Protein AF-A0A7X7AFU4-F1 (afdb_monomer)

Nearest PDB structures (foldseek):
  1uqr-assembly1_J  TM=9.652E-01  e=6.022E-06  Actinobacillus pleuropneumoniae
  3lwz-assembly1_C  TM=9.656E-01  e=6.022E-06  Yersinia pestis CO92
  1uqr-assembly1_L  TM=9.695E-01  e=1.100E-05  Actinobacillus pleuropneumoniae
  1uqr-assembly1_E  TM=9.661E-01  e=1.344E-05  Actinobacillus pleuropneumoniae
  2c4w-assembly1_A-2  TM=8.832E-01  e=8.752E-05  Helicobacter pylori

Foldseek 3Di:
DPDPVVVQVVLVVVPDADEAEEQQAQVVDDPVSVDDPNQVRHPHYYHHNHPVRVVVRVVVVVVVVVVVVVVVVVVVVVVVVVVD

pLDDT: mean 88.61, std 11.53, range [41.91, 98.44]

Secondary structure (DSSP, 8-state):
---THHHHHHHHHHT---EEEESS-GGGS-GGGS--SSGGGSSEEEES-TTHHHHHHHHHHHHHHHHHHHHHHHHHHHHHHHT-

Solvent-accessible surface area (backbone atoms only — not comparable to full-atom values): 4990 Å² total; per-residue (Å²): 133,85,61,63,56,70,57,32,52,50,45,60,70,68,75,57,91,41,72,47,76,37,51,56,47,39,82,81,55,59,75,82,54,58,65,62,78,47,58,86,65,33,80,43,72,42,62,45,52,38,76,57,39,56,56,53,48,52,53,50,50,51,55,50,48,58,53,52,55,51,53,54,53,54,52,58,50,54,58,54,61,76,76,107

Mean predicted aligned error: 6.19 Å

Radius of gyration: 17.41 Å; Cα contacts (8 Å, |Δi|>4): 70; chains: 1; bounding box: 40×29×52 Å

Structure (mmCIF, N/CA/C/O backbone):
data_AF-A0A7X7AFU4-F1
#
_entry.id   AF-A0A7X7AFU4-F1
#
loop_
_atom_site.group_PDB
_atom_site.id
_atom_site.type_symbol
_atom_site.label_atom_id
_atom_site.label_alt_id
_atom_site.label_comp_id
_atom_site.label_asym_id
_atom_site.label_entity_id
_atom_site.label_seq_id
_atom_site.pdbx_PDB_ins_code
_atom_site.Cartn_x
_atom_site.Cartn_y
_atom_site.Cartn_z
_atom_site.occupancy
_atom_site.B_iso_or_equiv
_atom_site.auth_seq_id
_atom_site.auth_comp_id
_atom_site.auth_asym_id
_atom_site.auth_atom_id
_atom_site.pdbx_PDB_model_num
ATOM 1 N N . GLY A 1 1 ? -6.341 -2.194 -22.614 1.00 41.91 1 GLY A N 1
ATOM 2 C CA . GLY A 1 1 ? -7.071 -0.913 -22.552 1.00 41.91 1 GLY A CA 1
ATOM 3 C C . GLY A 1 1 ? -7.395 -0.497 -21.130 1.00 41.91 1 GLY A C 1
ATOM 4 O O . GLY A 1 1 ? -7.112 0.633 -20.770 1.00 41.91 1 GLY A O 1
ATOM 5 N N . HIS A 1 2 ? -7.942 -1.398 -20.310 1.00 46.75 2 HIS A N 1
ATOM 6 C CA . HIS A 1 2 ? -8.246 -1.136 -18.901 1.00 46.75 2 HIS A CA 1
ATOM 7 C C . HIS A 1 2 ? -6.971 -1.169 -18.047 1.00 46.75 2 HIS A C 1
ATOM 9 O O . HIS A 1 2 ? -6.725 -2.111 -17.299 1.00 46.75 2 HIS A O 1
ATOM 15 N N . TYR A 1 3 ? -6.129 -0.140 -18.184 1.00 60.22 3 TYR A N 1
ATOM 16 C CA . TYR A 1 3 ? -5.223 0.231 -17.094 1.00 60.22 3 TYR A CA 1
ATOM 17 C C . TYR A 1 3 ? -6.078 0.416 -15.830 1.00 60.22 3 TYR A C 1
ATOM 19 O O . TYR A 1 3 ? -7.267 0.705 -15.958 1.00 60.22 3 TYR A O 1
ATOM 27 N N . SER A 1 4 ? -5.510 0.216 -14.641 1.00 70.44 4 SER A N 1
ATOM 28 C CA . SER A 1 4 ? -6.196 -0.035 -13.352 1.00 70.44 4 SER A CA 1
ATOM 29 C C . SER A 1 4 ? -7.185 1.045 -12.834 1.00 70.44 4 SER A C 1
ATOM 31 O O . SER A 1 4 ? -7.477 1.103 -11.646 1.00 70.44 4 SER A O 1
ATOM 33 N N . PHE A 1 5 ? -7.726 1.913 -13.690 1.00 82.62 5 PHE A N 1
ATOM 34 C CA . PHE A 1 5 ? -8.789 2.877 -13.416 1.00 82.62 5 PHE A CA 1
ATOM 35 C C . PHE A 1 5 ? -10.055 2.229 -12.855 1.00 82.62 5 PHE A C 1
ATOM 37 O O . PHE A 1 5 ? -10.598 2.744 -11.890 1.00 82.62 5 PHE A O 1
ATOM 44 N N . ALA A 1 6 ? -10.478 1.067 -13.366 1.00 86.06 6 ALA A N 1
ATOM 45 C CA . ALA A 1 6 ? -11.629 0.361 -12.794 1.00 86.06 6 ALA A CA 1
ATOM 46 C C . ALA A 1 6 ? -11.388 -0.024 -11.320 1.00 86.06 6 ALA A C 1
ATOM 48 O O . ALA A 1 6 ? -12.275 0.130 -10.486 1.00 86.06 6 ALA A O 1
ATOM 49 N N . LEU A 1 7 ? -10.169 -0.463 -10.982 1.00 84.88 7 LEU A N 1
ATOM 50 C CA . LEU A 1 7 ? -9.789 -0.775 -9.603 1.00 84.88 7 LEU A CA 1
ATOM 51 C C . LEU A 1 7 ? -9.653 0.493 -8.752 1.00 84.88 7 LEU A C 1
ATOM 53 O O . LEU A 1 7 ? -10.117 0.519 -7.618 1.00 84.88 7 LEU A O 1
ATOM 57 N N . ARG A 1 8 ? -9.058 1.556 -9.300 1.00 89.56 8 ARG A N 1
ATOM 58 C CA . ARG A 1 8 ? -8.971 2.870 -8.651 1.00 89.56 8 ARG A CA 1
ATOM 59 C C . ARG A 1 8 ? -10.355 3.391 -8.274 1.00 89.56 8 ARG A C 1
ATOM 61 O O . ARG A 1 8 ? -10.554 3.857 -7.157 1.00 89.56 8 ARG A O 1
ATOM 68 N N . ASP A 1 9 ? -11.294 3.331 -9.209 1.00 89.50 9 ASP A N 1
ATOM 69 C CA . ASP A 1 9 ? -12.637 3.861 -9.018 1.00 89.50 9 ASP A CA 1
ATOM 70 C C . ASP A 1 9 ? -13.434 2.974 -8.053 1.00 89.50 9 ASP A C 1
ATOM 72 O O . ASP A 1 9 ? -14.138 3.501 -7.194 1.00 89.50 9 ASP A O 1
ATOM 76 N N . ALA A 1 10 ? -13.232 1.651 -8.087 1.00 90.25 10 ALA A N 1
ATOM 77 C CA . ALA A 1 10 ? -13.763 0.746 -7.070 1.00 90.25 10 ALA A CA 1
ATOM 78 C C . ALA A 1 10 ? -13.225 1.073 -5.664 1.00 90.25 10 ALA A C 1
ATOM 80 O O . ALA A 1 10 ? -14.013 1.185 -4.728 1.00 90.25 10 ALA A O 1
ATOM 81 N N . LEU A 1 11 ? -11.914 1.299 -5.510 1.00 90.06 11 LEU A N 1
ATOM 82 C CA . LEU A 1 11 ? -11.302 1.695 -4.233 1.00 90.06 11 LEU A CA 1
ATOM 83 C C . LEU A 1 11 ? -11.857 3.028 -3.718 1.00 90.06 11 LEU A C 1
ATOM 85 O O . LEU A 1 11 ? -12.167 3.151 -2.535 1.00 90.06 11 LEU A O 1
ATOM 89 N N . LYS A 1 12 ? -12.048 4.006 -4.611 1.00 89.38 12 LYS A N 1
ATOM 90 C CA . LYS A 1 12 ? -12.702 5.273 -4.259 1.00 89.38 12 LYS A CA 1
ATOM 91 C C . LYS A 1 12 ? -14.149 5.080 -3.806 1.00 89.38 12 LYS A C 1
ATOM 93 O O . LYS A 1 12 ? -14.585 5.774 -2.896 1.00 89.38 12 LYS A O 1
ATOM 98 N N . ALA A 1 13 ? -14.889 4.174 -4.440 1.00 91.81 13 ALA A N 1
ATOM 99 C CA . ALA A 1 13 ? -16.307 3.971 -4.159 1.00 91.81 13 ALA A CA 1
ATOM 100 C C . ALA A 1 13 ? -16.564 3.278 -2.811 1.00 91.81 13 ALA A C 1
ATOM 102 O O . ALA A 1 13 ? -17.542 3.601 -2.143 1.00 91.81 13 ALA A O 1
ATOM 103 N N . ILE A 1 14 ? -15.700 2.343 -2.395 1.00 91.31 14 ILE A N 1
ATOM 104 C CA . ILE A 1 14 ? -15.903 1.564 -1.159 1.00 91.31 14 ILE A CA 1
ATOM 105 C C . ILE A 1 14 ? -15.529 2.320 0.123 1.00 91.31 14 ILE A C 1
ATOM 107 O O . ILE A 1 14 ? -15.867 1.860 1.209 1.00 91.31 14 ILE A O 1
ATOM 111 N N . ASN A 1 15 ? -14.838 3.460 0.011 1.00 82.44 15 ASN A N 1
ATOM 112 C CA . ASN A 1 15 ? -14.428 4.318 1.129 1.00 82.44 15 ASN A CA 1
ATOM 113 C C . ASN A 1 15 ? -13.709 3.573 2.278 1.00 82.44 15 ASN A C 1
ATOM 115 O O . ASN A 1 15 ? -13.841 3.928 3.449 1.00 82.44 15 ASN A O 1
ATOM 119 N N . LEU A 1 16 ? -12.955 2.523 1.939 1.00 90.31 16 LEU A N 1
ATOM 120 C CA . LEU A 1 16 ? -12.125 1.769 2.875 1.00 90.31 16 LEU A CA 1
ATOM 121 C C . LEU A 1 16 ? -10.648 2.143 2.697 1.00 90.31 16 LEU A C 1
ATOM 123 O O . LEU A 1 16 ? -10.207 2.364 1.567 1.00 90.31 16 LEU A O 1
ATOM 127 N N . PRO A 1 17 ? -9.861 2.176 3.786 1.00 93.25 17 PRO A N 1
ATOM 128 C CA . PRO A 1 17 ? -8.417 2.344 3.694 1.00 93.25 17 PRO A CA 1
ATOM 129 C C . PRO A 1 17 ? -7.785 1.179 2.924 1.00 93.25 17 PRO A C 1
ATOM 131 O O . PRO A 1 17 ? -8.104 0.013 3.155 1.00 93.25 17 PRO A O 1
ATOM 134 N N . ALA A 1 18 ? -6.836 1.489 2.047 1.00 96.12 18 ALA A N 1
ATOM 135 C CA . ALA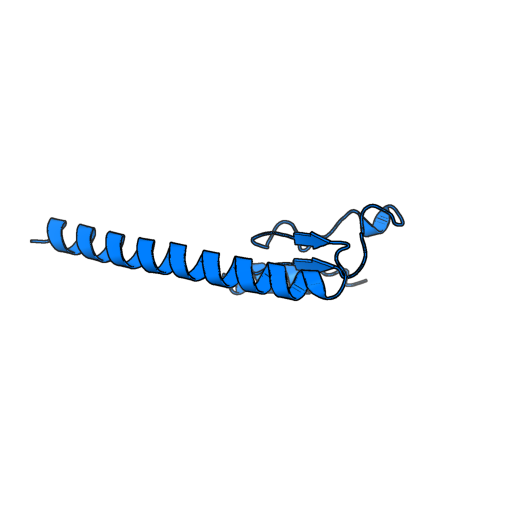 A 1 18 ? -6.074 0.499 1.292 1.00 96.12 18 ALA A CA 1
ATOM 136 C C . ALA A 1 18 ? -4.588 0.871 1.261 1.00 96.12 18 ALA A C 1
ATOM 138 O O . ALA A 1 18 ? -4.240 2.041 1.404 1.00 96.12 18 ALA A O 1
ATOM 139 N N . ILE A 1 19 ? -3.713 -0.118 1.073 1.00 97.62 19 ILE A N 1
ATOM 140 C CA . ILE A 1 19 ? -2.264 0.062 0.906 1.00 97.62 19 ILE A CA 1
ATOM 141 C C . ILE A 1 19 ? -1.857 -0.672 -0.372 1.00 97.62 19 ILE A C 1
ATOM 143 O O . ILE A 1 19 ? -2.183 -1.845 -0.549 1.00 97.62 19 ILE A O 1
ATOM 147 N N . GLU A 1 20 ? -1.160 0.018 -1.271 1.00 97.12 20 GLU A N 1
ATOM 148 C CA . GLU A 1 20 ? -0.663 -0.561 -2.521 1.00 97.12 20 GLU A CA 1
ATOM 149 C C . GLU A 1 20 ? 0.728 -1.179 -2.316 1.00 97.12 20 GLU A C 1
ATOM 151 O O . GLU A 1 20 ? 1.598 -0.579 -1.685 1.00 97.12 20 GLU A O 1
ATOM 156 N N . ILE A 1 21 ? 0.961 -2.374 -2.863 1.00 97.62 21 ILE A N 1
ATOM 157 C CA . ILE A 1 21 ? 2.222 -3.105 -2.691 1.00 97.62 21 ILE A CA 1
ATOM 158 C C . ILE A 1 21 ? 2.740 -3.559 -4.054 1.00 97.62 21 ILE A C 1
ATOM 160 O O . ILE A 1 21 ? 2.036 -4.234 -4.804 1.00 97.62 21 ILE A O 1
ATOM 164 N N . HIS A 1 22 ? 4.004 -3.248 -4.336 1.00 97.12 22 HIS A N 1
ATOM 165 C CA . HIS A 1 22 ? 4.748 -3.743 -5.491 1.00 97.12 22 HIS A CA 1
ATOM 166 C C . HIS A 1 22 ? 5.951 -4.562 -5.031 1.00 97.12 22 HIS A C 1
ATOM 168 O O . HI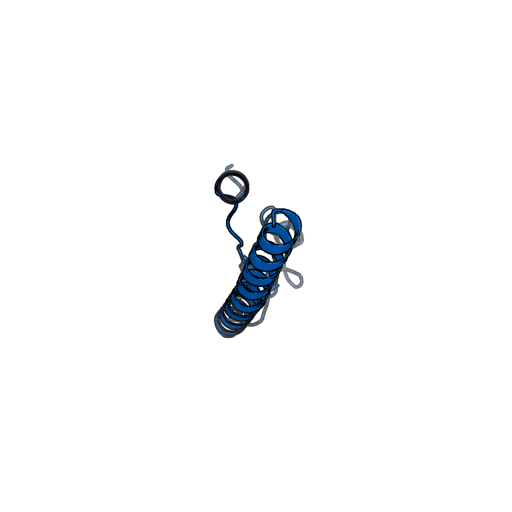S A 1 22 ? 6.842 -4.050 -4.351 1.00 97.12 22 HIS A O 1
ATOM 174 N N . LEU A 1 23 ? 6.022 -5.825 -5.458 1.00 96.94 23 LEU A N 1
ATOM 175 C CA . LEU A 1 23 ? 7.143 -6.714 -5.127 1.00 96.94 23 LEU A CA 1
ATOM 176 C C . LEU A 1 23 ? 8.490 -6.156 -5.618 1.00 96.94 23 LEU A C 1
ATOM 178 O O . LEU A 1 23 ? 9.476 -6.166 -4.884 1.00 96.94 23 LEU A O 1
ATOM 182 N N . SER A 1 24 ? 8.530 -5.650 -6.853 1.00 96.31 24 SER A N 1
ATOM 183 C CA . SER A 1 24 ? 9.713 -5.014 -7.449 1.00 96.31 24 SER A CA 1
ATOM 184 C C . SER A 1 24 ? 9.725 -3.505 -7.215 1.00 96.31 24 SER A C 1
ATOM 186 O O . SER A 1 24 ? 8.659 -2.908 -7.060 1.00 96.31 24 SER A O 1
ATOM 188 N N . ASN A 1 25 ? 10.908 -2.884 -7.280 1.00 96.88 25 ASN A N 1
ATOM 189 C CA . ASN A 1 25 ? 11.031 -1.429 -7.261 1.00 96.88 25 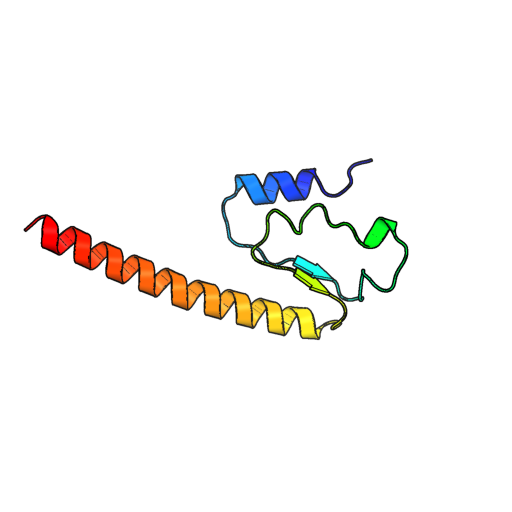ASN A CA 1
ATOM 190 C C . ASN A 1 25 ? 10.544 -0.890 -8.608 1.00 96.88 25 ASN A C 1
ATOM 192 O O . ASN A 1 25 ? 11.236 -1.046 -9.612 1.00 96.88 25 ASN A O 1
ATOM 196 N N . ILE A 1 26 ? 9.346 -0.306 -8.646 1.00 95.06 26 ILE A N 1
ATOM 197 C CA . ILE A 1 26 ? 8.760 0.191 -9.896 1.00 95.06 26 ILE A CA 1
ATOM 198 C C . ILE A 1 26 ? 9.516 1.401 -10.442 1.00 95.06 26 ILE A C 1
ATOM 200 O O . ILE A 1 26 ? 9.531 1.573 -11.650 1.00 95.06 26 ILE A O 1
ATOM 204 N N . TYR A 1 27 ? 10.197 2.167 -9.583 1.00 95.50 27 TYR A N 1
ATOM 205 C CA . TYR A 1 27 ? 10.960 3.371 -9.936 1.00 95.50 27 TYR A CA 1
ATOM 206 C C . TYR A 1 27 ? 12.344 3.078 -10.531 1.00 95.50 27 TYR A C 1
ATOM 208 O O . TYR A 1 27 ? 13.008 3.980 -11.027 1.00 95.50 27 TYR A O 1
ATOM 216 N N . ALA A 1 28 ? 12.800 1.825 -10.456 1.00 95.25 28 ALA A N 1
ATOM 217 C CA . ALA A 1 28 ? 14.045 1.367 -11.075 1.00 95.25 28 ALA A CA 1
ATOM 218 C C . ALA A 1 28 ? 13.801 0.676 -12.431 1.00 95.25 28 ALA A C 1
ATOM 220 O O . ALA A 1 28 ? 14.666 -0.049 -12.922 1.00 95.25 28 ALA A O 1
ATOM 221 N N . ARG A 1 29 ? 12.595 0.817 -12.990 1.00 93.00 29 ARG A N 1
ATOM 222 C CA . ARG A 1 29 ? 12.140 0.093 -14.181 1.00 93.00 29 ARG A CA 1
ATOM 223 C C . ARG A 1 29 ? 11.816 1.068 -15.312 1.00 93.00 29 ARG A C 1
ATOM 225 O O . ARG A 1 29 ? 12.314 2.184 -15.347 1.00 93.00 29 ARG A O 1
ATOM 232 N N . GLU A 1 30 ? 11.059 0.609 -16.300 1.00 92.38 30 GLU A N 1
ATOM 233 C CA . GLU A 1 30 ? 10.652 1.431 -17.431 1.00 92.38 30 GLU A CA 1
ATOM 234 C C . GLU A 1 30 ? 9.718 2.565 -16.978 1.00 92.38 30 GLU A C 1
ATOM 236 O O . GLU A 1 30 ? 8.868 2.365 -16.110 1.00 92.38 30 GLU A O 1
ATOM 241 N N . GLU A 1 31 ? 9.812 3.732 -17.621 1.00 89.75 31 GLU A N 1
ATOM 242 C CA . GLU A 1 31 ? 9.111 4.961 -17.215 1.00 89.75 31 GLU A CA 1
ATOM 243 C C . GLU A 1 31 ? 7.591 4.789 -17.073 1.00 89.75 31 GLU A C 1
ATOM 245 O O . GLU A 1 31 ? 6.977 5.309 -16.142 1.00 89.75 31 GLU A O 1
ATOM 250 N N . PHE A 1 32 ? 6.972 3.962 -17.921 1.00 86.94 32 PHE A N 1
ATOM 251 C CA . PHE A 1 32 ? 5.537 3.679 -17.835 1.00 86.94 32 PHE A CA 1
ATOM 252 C C . PHE A 1 32 ? 5.122 2.956 -16.538 1.00 86.94 32 PHE A C 1
ATOM 254 O O . PHE A 1 32 ? 3.937 2.926 -16.213 1.00 86.94 32 PHE A O 1
ATOM 261 N N . ARG A 1 33 ? 6.063 2.371 -15.784 1.00 87.75 33 ARG A N 1
ATOM 262 C CA . ARG A 1 33 ? 5.813 1.734 -14.478 1.00 87.75 33 ARG A CA 1
ATOM 263 C C . ARG A 1 33 ? 5.979 2.685 -13.303 1.00 87.75 33 ARG A C 1
ATOM 265 O O . ARG A 1 33 ? 5.567 2.338 -12.203 1.00 87.75 33 ARG A O 1
ATOM 272 N N . HIS A 1 34 ? 6.547 3.869 -13.523 1.00 91.06 34 HIS A N 1
ATOM 273 C CA . HIS A 1 34 ? 6.759 4.853 -12.461 1.00 91.06 34 HIS A CA 1
ATOM 274 C C . HIS A 1 34 ? 5.436 5.478 -12.006 1.00 91.06 34 HIS A C 1
ATOM 276 O O . HIS A 1 34 ? 5.343 6.004 -10.899 1.00 91.06 34 HIS A O 1
ATOM 282 N N . HIS A 1 35 ? 4.401 5.410 -12.851 1.00 88.81 35 HIS A N 1
ATOM 283 C CA . HIS A 1 35 ? 3.102 6.002 -12.581 1.00 88.81 35 HIS A CA 1
ATOM 284 C C . HIS A 1 35 ? 2.047 4.947 -12.219 1.00 88.81 35 HIS A C 1
ATOM 286 O O . HIS A 1 35 ? 1.555 4.198 -13.071 1.00 88.81 35 HIS A O 1
ATOM 292 N N . SER A 1 36 ? 1.652 4.933 -10.943 1.00 90.31 36 SER A N 1
ATOM 293 C CA . SER A 1 36 ? 0.490 4.181 -10.469 1.00 90.31 36 SER A CA 1
ATOM 294 C C . SER A 1 36 ? -0.754 5.064 -10.441 1.00 90.31 36 SER A C 1
ATOM 296 O O . SER A 1 36 ? -0.779 6.114 -9.805 1.00 90.31 36 SER A O 1
ATOM 298 N N . VAL A 1 37 ? -1.828 4.590 -11.074 1.00 92.00 37 VAL A N 1
ATOM 299 C CA . VAL A 1 37 ? -3.160 5.207 -10.972 1.00 92.00 37 VAL A CA 1
ATOM 300 C C . VAL A 1 37 ? -3.853 4.894 -9.640 1.00 92.00 37 VAL A C 1
ATOM 302 O O . VAL A 1 37 ? -4.853 5.530 -9.314 1.00 92.00 37 VAL A O 1
ATOM 305 N N . ILE A 1 38 ? -3.332 3.930 -8.874 1.00 93.44 38 ILE A N 1
ATOM 306 C CA . ILE A 1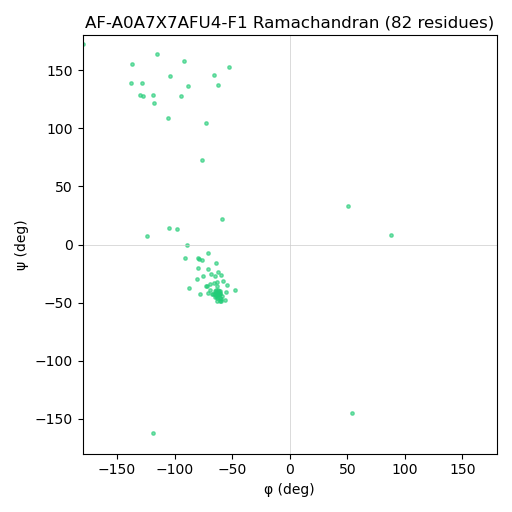 38 ? -3.858 3.508 -7.569 1.00 93.44 38 ILE A CA 1
ATOM 307 C C . ILE A 1 38 ? -3.265 4.355 -6.441 1.00 93.44 38 ILE A C 1
ATOM 309 O O . ILE A 1 38 ? -3.997 4.728 -5.528 1.00 93.44 38 ILE A O 1
ATOM 313 N N . ALA A 1 39 ? -1.984 4.727 -6.535 1.00 93.31 39 ALA A N 1
ATOM 314 C CA . ALA A 1 39 ? -1.283 5.507 -5.511 1.00 93.31 39 ALA A CA 1
ATOM 315 C C . ALA A 1 39 ? -2.056 6.748 -5.000 1.00 93.31 39 ALA A C 1
ATOM 317 O O . ALA A 1 39 ? -2.058 6.970 -3.792 1.00 93.31 39 ALA A O 1
ATOM 318 N N . PRO A 1 40 ? -2.781 7.525 -5.838 1.00 93.62 40 PRO A N 1
ATOM 319 C CA . PRO A 1 40 ? -3.541 8.686 -5.363 1.00 93.62 40 PRO A CA 1
ATOM 320 C C . PRO A 1 40 ? -4.793 8.376 -4.523 1.00 93.62 40 PRO A C 1
ATOM 322 O O . PRO A 1 40 ? -5.446 9.315 -4.073 1.00 93.62 40 PRO A O 1
ATOM 325 N N . VAL A 1 41 ? -5.210 7.110 -4.392 1.00 94.31 41 VAL A N 1
ATOM 326 C CA .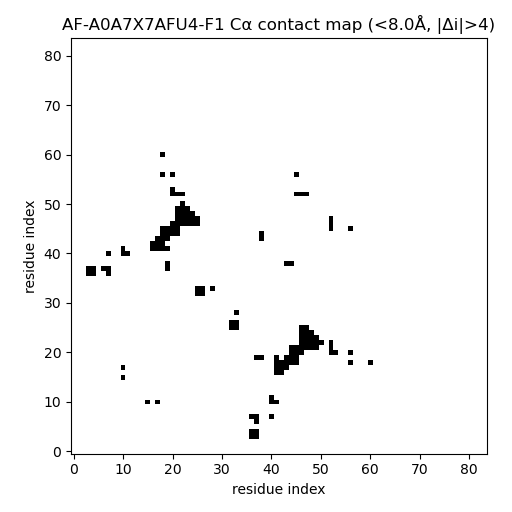 VAL A 1 41 ? -6.481 6.721 -3.736 1.00 94.31 41 VAL A CA 1
ATOM 327 C C . VAL A 1 41 ? -6.302 5.738 -2.581 1.00 94.31 41 VAL A C 1
ATOM 329 O O . VAL A 1 41 ? -7.281 5.220 -2.054 1.00 94.31 41 VAL A O 1
ATOM 332 N N . VAL A 1 42 ? -5.058 5.472 -2.196 1.00 95.81 42 VAL A N 1
ATOM 333 C CA . VAL A 1 42 ? -4.684 4.571 -1.102 1.00 95.81 42 VAL A CA 1
ATOM 334 C C . VAL A 1 42 ? -3.997 5.366 0.010 1.00 95.81 42 VAL A C 1
ATOM 336 O O . VAL A 1 42 ? -3.552 6.489 -0.206 1.00 95.81 42 VAL A O 1
ATOM 339 N N . LEU A 1 43 ? -3.885 4.785 1.205 1.00 95.88 43 LEU A N 1
ATOM 340 C CA . LEU A 1 43 ? -3.170 5.385 2.338 1.00 95.88 43 LEU A CA 1
ATOM 341 C C . LEU A 1 43 ? -1.676 5.574 2.053 1.00 95.88 43 LEU A C 1
ATOM 343 O O . LEU A 1 43 ? -1.044 6.482 2.583 1.00 95.88 43 LEU A O 1
ATOM 347 N N . GLY A 1 44 ? -1.106 4.679 1.251 1.00 96.25 44 GLY A N 1
ATOM 348 C CA . GLY A 1 44 ? 0.300 4.691 0.892 1.00 96.25 44 GLY A CA 1
ATOM 349 C C . GLY A 1 44 ? 0.657 3.545 -0.045 1.00 96.25 44 GLY A C 1
ATOM 350 O O . GLY A 1 44 ? -0.151 2.647 -0.303 1.00 96.25 44 GLY A O 1
ATOM 351 N N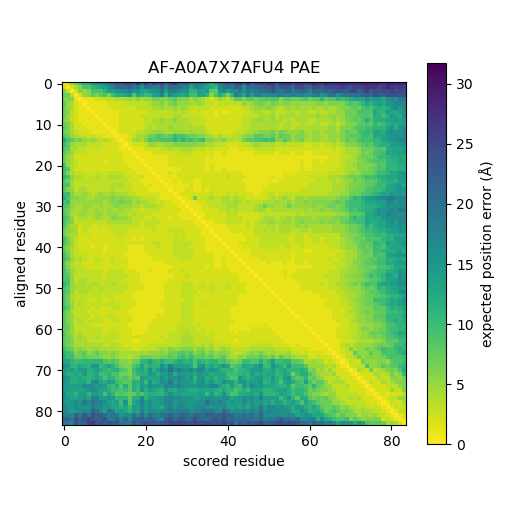 . GLN A 1 45 ? 1.891 3.587 -0.542 1.00 96.81 45 GLN A N 1
ATOM 352 C CA . GLN A 1 45 ? 2.451 2.595 -1.450 1.00 96.81 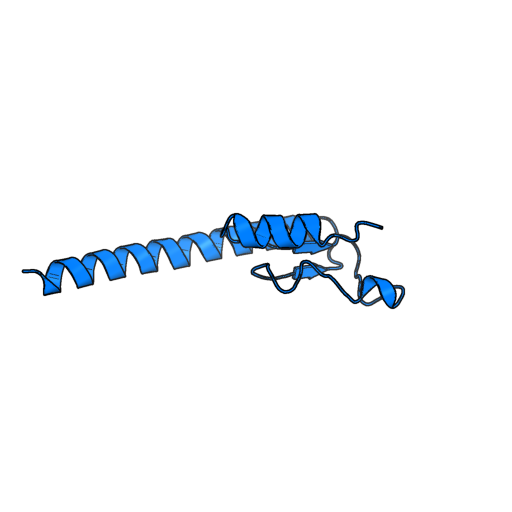45 GLN A CA 1
ATOM 353 C C . GLN A 1 45 ? 3.800 2.096 -0.920 1.00 96.81 45 GLN A C 1
ATOM 355 O O . GLN A 1 45 ? 4.625 2.886 -0.465 1.00 96.81 45 GLN A O 1
ATOM 360 N N . ILE A 1 46 ? 4.041 0.789 -1.026 1.00 98.06 46 ILE A N 1
ATOM 361 C CA . ILE A 1 46 ? 5.322 0.143 -0.717 1.00 98.06 46 ILE A CA 1
ATOM 362 C C . ILE A 1 46 ? 5.840 -0.530 -1.990 1.00 98.06 46 ILE A C 1
ATOM 364 O O . ILE A 1 46 ? 5.113 -1.294 -2.624 1.00 98.06 46 ILE A O 1
ATOM 368 N N . SER A 1 47 ? 7.091 -0.273 -2.379 1.00 97.81 47 SER A N 1
ATOM 369 C CA . SER A 1 47 ? 7.676 -0.831 -3.605 1.00 97.81 47 SER A CA 1
ATOM 370 C C . SER A 1 47 ? 9.113 -1.308 -3.397 1.00 97.81 47 SER A C 1
ATOM 372 O O . SER A 1 47 ? 9.906 -0.642 -2.739 1.00 97.81 47 SER A O 1
ATOM 374 N N . GLY A 1 48 ? 9.457 -2.461 -3.982 1.00 98.00 48 GLY A N 1
ATOM 375 C CA . GLY A 1 48 ? 10.844 -2.931 -4.086 1.00 98.00 48 GLY A CA 1
ATOM 376 C C . GLY A 1 48 ? 11.380 -3.752 -2.928 1.00 98.00 48 GLY A C 1
ATOM 377 O O . GLY A 1 48 ? 12.563 -4.072 -2.923 1.00 98.00 48 GLY A O 1
ATOM 378 N N . LEU A 1 49 ? 10.519 -4.137 -1.989 1.00 98.19 49 LEU A N 1
ATOM 379 C CA . LEU A 1 49 ? 10.907 -4.902 -0.802 1.00 98.19 49 LEU A CA 1
ATOM 380 C C . LEU A 1 49 ? 10.501 -6.380 -0.883 1.00 98.19 49 LEU A C 1
ATOM 382 O O . LEU A 1 49 ? 10.499 -7.084 0.127 1.00 98.19 49 LEU A O 1
ATOM 386 N N . GLY A 1 50 ? 10.130 -6.864 -2.073 1.00 97.44 50 GLY A N 1
ATOM 387 C CA . GLY A 1 50 ? 9.685 -8.239 -2.265 1.00 97.44 50 GLY A CA 1
ATOM 388 C C . GLY A 1 50 ? 8.532 -8.610 -1.318 1.00 97.44 50 GLY A C 1
ATOM 389 O O . GLY A 1 50 ? 7.697 -7.761 -0.994 1.00 97.44 50 GLY A O 1
ATOM 390 N N . PRO A 1 51 ? 8.480 -9.864 -0.837 1.00 98.25 51 PRO A N 1
ATOM 391 C CA . PRO A 1 51 ? 7.447 -10.313 0.097 1.00 98.25 51 PRO A CA 1
ATOM 392 C C . PRO A 1 51 ? 7.405 -9.538 1.422 1.00 98.25 51 PRO A C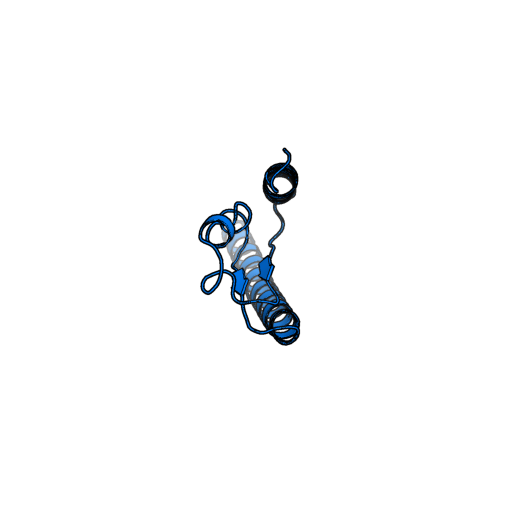 1
ATOM 394 O O . PRO A 1 51 ? 6.340 -9.430 2.026 1.00 98.25 51 PRO A O 1
ATOM 397 N N . ALA A 1 52 ? 8.525 -8.950 1.864 1.00 98.44 52 ALA A N 1
ATOM 398 C CA . ALA A 1 52 ? 8.567 -8.168 3.102 1.00 98.44 52 ALA A CA 1
ATOM 399 C C . ALA A 1 52 ? 7.651 -6.932 3.047 1.00 98.44 52 ALA A C 1
ATOM 401 O O . ALA A 1 52 ? 7.161 -6.484 4.084 1.00 98.44 52 ALA A O 1
ATOM 402 N N . GLY A 1 53 ? 7.338 -6.430 1.845 1.00 98.38 53 GLY A N 1
ATOM 403 C CA . GLY A 1 53 ? 6.364 -5.354 1.659 1.00 98.38 53 GLY A CA 1
ATOM 404 C C . GLY A 1 53 ? 4.971 -5.682 2.212 1.00 98.38 53 GLY A C 1
ATOM 405 O O . GLY A 1 53 ? 4.307 -4.788 2.729 1.00 98.38 53 GLY A O 1
ATOM 406 N N . TYR A 1 54 ? 4.550 -6.953 2.195 1.00 98.38 54 TYR A N 1
ATOM 407 C CA . TYR A 1 54 ? 3.271 -7.369 2.784 1.00 98.38 54 TYR A CA 1
ATOM 408 C C . TYR A 1 54 ? 3.269 -7.285 4.309 1.00 98.38 54 TYR A C 1
ATOM 410 O O . TYR A 1 54 ? 2.276 -6.863 4.894 1.00 98.38 54 TYR A O 1
ATOM 418 N N . LEU A 1 55 ? 4.381 -7.643 4.955 1.00 98.38 55 LEU A N 1
ATOM 419 C CA . LEU A 1 55 ? 4.505 -7.546 6.411 1.00 98.38 55 LEU A CA 1
ATOM 420 C C . LEU A 1 55 ? 4.478 -6.084 6.865 1.00 98.38 55 LEU A C 1
ATOM 422 O O . LEU A 1 55 ? 3.778 -5.746 7.816 1.00 98.38 55 LEU A O 1
ATOM 426 N N . LEU A 1 56 ? 5.176 -5.206 6.138 1.00 98.44 56 LEU A N 1
ATOM 427 C CA . LEU A 1 56 ? 5.155 -3.765 6.396 1.00 98.44 56 LEU A CA 1
ATOM 428 C C . LEU A 1 56 ? 3.763 -3.160 6.175 1.00 98.44 56 LEU A C 1
ATOM 430 O O . LEU A 1 56 ? 3.319 -2.341 6.975 1.00 98.44 56 LEU A O 1
ATOM 434 N N . ALA A 1 57 ? 3.052 -3.583 5.127 1.00 98.31 57 ALA A N 1
ATOM 435 C CA . ALA A 1 57 ? 1.683 -3.138 4.881 1.00 98.31 57 ALA A CA 1
ATOM 436 C C . ALA A 1 57 ? 0.717 -3.603 5.980 1.00 98.31 57 ALA A C 1
ATOM 438 O O . ALA A 1 57 ? -0.138 -2.832 6.405 1.00 98.31 57 ALA A O 1
ATOM 439 N N . LEU A 1 58 ? 0.866 -4.837 6.471 1.00 98.19 58 LEU A N 1
ATOM 440 C CA . LEU A 1 58 ? 0.055 -5.360 7.571 1.00 98.19 58 LEU A CA 1
ATOM 441 C C . LEU A 1 58 ? 0.296 -4.578 8.868 1.00 98.19 58 LEU A C 1
ATOM 443 O O . LEU A 1 58 ? -0.657 -4.207 9.552 1.00 98.19 58 LEU A O 1
ATOM 447 N N . GLU A 1 59 ? 1.559 -4.293 9.182 1.00 98.06 59 GLU A N 1
ATOM 448 C CA . GLU A 1 59 ? 1.943 -3.464 10.326 1.00 98.06 59 GLU A CA 1
ATOM 449 C C . GLU A 1 59 ? 1.342 -2.055 10.219 1.00 98.06 59 GLU A C 1
ATOM 451 O O . GLU A 1 59 ? 0.716 -1.563 11.159 1.00 98.06 59 GLU A O 1
ATOM 456 N N . ALA A 1 60 ? 1.457 -1.426 9.047 1.00 97.88 60 ALA A N 1
ATOM 457 C CA . ALA A 1 60 ? 0.860 -0.123 8.781 1.00 97.88 60 ALA A CA 1
ATOM 458 C C . ALA A 1 60 ? -0.672 -0.147 8.914 1.00 97.88 60 ALA A C 1
ATOM 460 O O . ALA A 1 60 ? -1.241 0.748 9.537 1.00 97.88 60 ALA A O 1
ATOM 461 N N . ALA A 1 61 ? -1.343 -1.184 8.400 1.00 96.88 61 ALA A N 1
ATOM 462 C CA . ALA A 1 61 ? -2.791 -1.347 8.526 1.00 96.88 61 ALA A CA 1
ATOM 463 C C . ALA A 1 61 ? -3.224 -1.506 9.991 1.00 96.88 61 ALA A C 1
ATOM 465 O O . ALA A 1 61 ? -4.185 -0.869 10.425 1.00 96.88 61 ALA A O 1
ATOM 466 N N . ARG A 1 62 ? -2.486 -2.300 10.777 1.00 97.12 62 ARG A N 1
ATOM 467 C CA . ARG A 1 62 ? -2.729 -2.448 12.217 1.00 97.12 62 ARG A CA 1
ATOM 468 C C . ARG A 1 62 ? -2.603 -1.109 12.940 1.00 97.12 62 ARG A C 1
ATOM 470 O O . ARG A 1 62 ? -3.499 -0.746 13.695 1.00 97.12 62 ARG A O 1
ATOM 477 N N . ASN A 1 63 ? -1.526 -0.370 12.685 1.00 96.38 63 ASN A N 1
ATOM 478 C CA . ASN A 1 63 ? -1.282 0.926 13.323 1.00 96.38 63 ASN A CA 1
ATOM 479 C C . ASN A 1 63 ? -2.313 1.982 12.902 1.00 96.38 63 ASN A C 1
ATOM 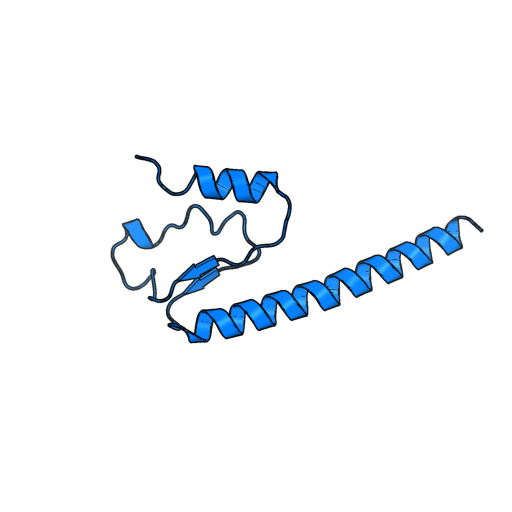481 O O . ASN A 1 63 ? -2.715 2.827 13.705 1.00 96.38 63 ASN A O 1
ATOM 485 N N . TRP A 1 64 ? -2.792 1.910 11.658 1.00 95.06 64 TRP A N 1
ATOM 486 C CA . TRP A 1 64 ? -3.889 2.747 11.192 1.00 95.06 64 TRP A CA 1
ATOM 487 C C . TRP A 1 64 ? -5.179 2.451 11.969 1.00 95.06 64 TRP A C 1
ATOM 489 O O . TRP A 1 64 ? -5.794 3.384 12.488 1.00 95.06 64 TRP A O 1
ATOM 499 N N . LEU A 1 65 ? -5.553 1.175 12.122 1.00 94.44 65 LEU A N 1
ATOM 500 C CA . LEU A 1 65 ? -6.757 0.769 12.857 1.00 94.44 65 LEU A CA 1
ATOM 501 C C . LEU A 1 65 ? -6.715 1.209 14.323 1.00 94.44 65 LEU A C 1
ATOM 503 O O . LEU A 1 65 ? -7.661 1.836 14.792 1.00 94.44 65 LEU A O 1
ATOM 507 N N . THR A 1 66 ? -5.615 0.955 15.037 1.00 94.25 66 THR A N 1
ATOM 508 C CA . THR A 1 66 ? -5.496 1.318 16.462 1.00 94.25 66 THR A CA 1
ATOM 509 C C . THR A 1 66 ? -5.613 2.825 16.688 1.00 94.25 66 THR A C 1
ATOM 511 O O . THR A 1 66 ? -6.286 3.269 17.623 1.00 94.25 66 THR A O 1
ATOM 514 N N . THR A 1 67 ? -5.011 3.620 15.802 1.00 91.06 67 THR A N 1
ATOM 515 C CA . THR A 1 67 ? -5.087 5.085 15.848 1.00 91.06 67 THR A CA 1
ATOM 516 C C . THR A 1 67 ? -6.519 5.574 15.613 1.00 91.06 67 THR A C 1
ATOM 518 O O . THR A 1 67 ? -7.020 6.418 16.357 1.00 91.06 67 THR A O 1
ATOM 521 N N . HIS A 1 68 ? -7.215 5.024 14.615 1.00 88.81 68 HIS A N 1
ATOM 522 C CA . HIS A 1 68 ? -8.544 5.506 14.226 1.00 88.81 68 HIS A CA 1
ATOM 523 C C . HIS A 1 68 ? -9.668 4.973 15.127 1.00 88.81 68 HIS A C 1
ATOM 525 O O . HIS A 1 68 ? -10.635 5.692 15.371 1.00 88.81 68 HIS A O 1
ATOM 531 N N . GLU A 1 69 ? -9.532 3.781 15.715 1.00 81.94 69 GLU A N 1
ATOM 532 C CA . GLU A 1 69 ? -10.438 3.320 16.774 1.00 81.94 69 GLU A CA 1
ATOM 533 C C . GLU A 1 69 ? -10.357 4.207 18.021 1.00 81.94 69 GLU A C 1
ATOM 535 O O . GLU A 1 69 ? -11.388 4.569 18.594 1.00 81.94 69 GLU A O 1
ATOM 540 N N . SER A 1 70 ? -9.142 4.585 18.425 1.00 76.94 70 SER A N 1
ATOM 541 C CA . SER A 1 70 ? -8.918 5.442 19.594 1.00 76.94 70 SER A CA 1
ATOM 542 C C . SER A 1 70 ? -9.536 6.827 19.393 1.00 76.94 70 SER A C 1
ATOM 544 O O . SER A 1 70 ? -10.277 7.303 20.252 1.00 76.94 70 SER A O 1
ATOM 546 N N . ASN A 1 71 ? -9.324 7.432 18.220 1.00 76.88 71 ASN A N 1
ATOM 547 C CA . ASN A 1 71 ? -9.910 8.728 17.868 1.00 76.88 71 ASN A CA 1
ATOM 548 C C . ASN A 1 71 ? -11.446 8.692 17.861 1.00 76.88 71 ASN A C 1
ATOM 550 O O . ASN A 1 71 ? -12.087 9.601 18.394 1.00 76.88 71 ASN A O 1
ATOM 554 N N . ASN A 1 72 ? -12.041 7.626 17.316 1.00 77.38 72 ASN A N 1
ATOM 555 C CA . ASN A 1 72 ? -13.495 7.467 17.277 1.00 77.38 72 ASN A CA 1
ATOM 556 C C . ASN A 1 72 ? -14.105 7.359 18.683 1.00 77.38 72 ASN A C 1
ATOM 558 O O . ASN A 1 72 ? -15.155 7.947 18.944 1.00 77.38 72 ASN A O 1
ATOM 562 N N . ARG A 1 73 ? -13.442 6.653 19.610 1.00 77.31 73 ARG A N 1
ATOM 563 C CA . ARG A 1 73 ? -13.902 6.539 21.005 1.00 77.31 73 ARG A CA 1
ATOM 564 C C . ARG A 1 73 ? -13.822 7.867 21.751 1.00 77.31 73 ARG A C 1
ATOM 566 O O . ARG A 1 73 ? -14.770 8.210 22.453 1.00 77.31 73 ARG A O 1
ATOM 573 N N . THR A 1 74 ? -12.735 8.618 21.581 1.00 78.00 74 THR A N 1
ATOM 574 C CA . THR A 1 74 ? -12.570 9.935 22.215 1.00 78.00 74 THR A CA 1
ATOM 575 C C . THR A 1 74 ? -13.636 10.919 21.734 1.00 78.00 74 THR A C 1
ATOM 577 O O . THR A 1 74 ? -14.277 11.564 22.560 1.00 78.00 74 THR A O 1
ATOM 580 N N . LYS A 1 75 ? -13.895 10.967 20.419 1.00 76.75 75 LYS A N 1
ATOM 581 C CA . LYS A 1 75 ? -14.943 11.817 19.830 1.00 76.75 75 LYS A CA 1
ATOM 582 C C . LYS A 1 75 ? -16.339 11.461 20.353 1.00 76.75 75 LYS A C 1
ATOM 584 O O . LYS A 1 75 ? -17.107 12.339 20.728 1.00 76.75 75 LYS A O 1
ATOM 589 N N . ALA A 1 76 ? -16.643 10.167 20.462 1.00 77.75 76 ALA A N 1
ATOM 590 C CA . ALA A 1 76 ? -17.911 9.708 21.026 1.00 77.75 76 ALA A CA 1
ATOM 591 C C . ALA A 1 76 ? -18.081 10.070 22.517 1.00 77.75 76 ALA A C 1
ATOM 593 O O . ALA A 1 76 ? -19.210 10.192 22.991 1.00 77.75 76 ALA A O 1
ATOM 594 N N . TYR A 1 77 ? -16.986 10.224 23.271 1.00 77.62 77 TYR A N 1
ATOM 595 C CA . TYR A 1 77 ? -17.030 10.642 24.674 1.00 77.62 77 TYR A CA 1
ATOM 596 C C . TYR A 1 77 ? -17.250 12.155 24.810 1.00 77.62 77 TYR A C 1
ATOM 598 O O . TYR A 1 77 ? -18.073 12.567 25.626 1.00 77.62 77 TYR A O 1
ATOM 606 N N . SER A 1 78 ? -16.575 12.971 23.988 1.00 78.50 78 SER A N 1
ATOM 607 C CA . SER A 1 78 ? -16.740 14.433 23.998 1.00 78.50 78 SER A CA 1
ATOM 608 C C . SER A 1 78 ? -18.150 14.860 23.580 1.00 78.50 78 SER A C 1
ATOM 610 O O . SER A 1 78 ? -18.767 15.684 24.250 1.00 78.50 78 SER A O 1
ATOM 612 N N . GLU A 1 79 ? -18.711 14.231 22.543 1.00 83.62 79 GLU A N 1
ATOM 613 C CA . GLU A 1 79 ? -20.079 14.518 22.079 1.00 83.62 79 GLU A CA 1
ATOM 614 C C . GLU A 1 79 ? -21.135 14.170 23.146 1.00 83.62 79 GLU A C 1
ATOM 616 O O . GLU A 1 79 ? -22.113 14.893 23.317 1.00 83.62 79 GLU A O 1
ATOM 621 N N . LYS A 1 80 ? -20.923 13.101 23.931 1.00 74.88 80 LYS A N 1
ATOM 622 C CA . LYS A 1 80 ? -21.811 12.752 25.054 1.00 74.88 80 LYS A CA 1
ATOM 623 C C . LYS A 1 80 ? -21.733 13.742 26.216 1.00 74.88 80 LYS A C 1
ATOM 625 O O . LYS A 1 80 ? -22.747 13.944 26.874 1.00 74.88 80 LYS A O 1
ATOM 630 N N . SER A 1 81 ? -20.564 14.328 26.487 1.00 73.94 81 SER A N 1
ATOM 631 C CA . SER A 1 81 ? -20.411 15.315 27.565 1.00 73.94 81 SER A CA 1
ATOM 632 C C . SER A 1 81 ? -20.981 16.691 27.223 1.00 73.94 81 SER A C 1
ATOM 634 O O . SER A 1 81 ? -21.375 17.404 28.131 1.00 73.94 81 SER A O 1
ATOM 636 N N . GLU A 1 82 ? -21.040 17.063 25.941 1.00 77.25 82 GLU A N 1
ATOM 637 C CA . GLU A 1 82 ? -21.623 18.339 25.491 1.00 77.25 82 GLU A CA 1
ATOM 638 C C . GLU A 1 82 ? -23.162 18.306 25.423 1.00 77.25 82 GLU A C 1
ATOM 640 O O . GLU A 1 82 ? -23.810 19.350 25.432 1.00 77.25 82 GLU A O 1
ATOM 645 N N . MET A 1 83 ? -23.756 17.110 25.354 1.00 68.75 83 MET A N 1
ATOM 646 C CA . MET A 1 83 ? -25.210 16.886 25.343 1.00 68.75 83 MET A CA 1
ATOM 647 C C . MET A 1 83 ? -25.832 16.719 26.740 1.00 68.75 83 MET A C 1
ATOM 649 O O . MET A 1 83 ? -27.043 16.506 26.834 1.00 68.75 83 MET A O 1
ATOM 653 N N . SER A 1 84 ? -25.023 16.775 27.800 1.00 55.91 84 SER A N 1
ATOM 654 C CA . SER A 1 84 ? -25.437 16.576 29.191 1.00 55.91 84 SER A CA 1
ATOM 655 C C . SER A 1 84 ? -25.246 17.837 30.020 1.00 55.91 84 SER A C 1
ATOM 657 O O . SER A 1 84 ? -25.991 17.944 31.018 1.00 55.91 84 SER A O 1
#

Sequence (84 aa):
GHYSFALRDALKAINLPAIEIHLSNIYAREEFRHHSVIAPVVLGQISGLGPAGYLLALEAARNWLTTHESNNRTKAYSEKSEMS